Protein AF-A0A528APT2-F1 (afdb_monomer_lite)

Structure (mmCIF, N/CA/C/O backbone):
data_AF-A0A528APT2-F1
#
_entry.id   AF-A0A528APT2-F1
#
loop_
_atom_site.group_PDB
_atom_site.id
_atom_site.type_symbol
_atom_site.label_atom_id
_atom_site.label_alt_id
_atom_site.label_comp_id
_atom_site.label_asym_id
_atom_site.label_entity_id
_atom_site.label_seq_id
_atom_site.pdbx_PDB_ins_code
_atom_site.Cartn_x
_atom_site.Cartn_y
_atom_site.Cartn_z
_atom_site.occupancy
_atom_site.B_iso_or_equiv
_atom_site.auth_seq_id
_atom_site.auth_comp_id
_atom_site.auth_asym_id
_atom_site.auth_atom_id
_atom_site.pdbx_PDB_model_num
ATOM 1 N N . MET A 1 1 ? -20.173 -39.836 51.279 1.00 39.88 1 MET A N 1
ATOM 2 C CA . MET A 1 1 ? -18.825 -39.906 50.685 1.00 39.88 1 MET A CA 1
ATOM 3 C C . MET A 1 1 ? -19.028 -39.819 49.183 1.00 39.88 1 MET A C 1
ATOM 5 O O . MET A 1 1 ? -19.235 -40.835 48.541 1.00 39.88 1 MET A O 1
ATOM 9 N N . SER A 1 2 ? -19.150 -38.593 48.673 1.00 41.12 2 SER A N 1
ATOM 10 C CA . SER A 1 2 ? -19.380 -38.328 47.252 1.00 41.12 2 SER A CA 1
ATOM 11 C C . SER A 1 2 ? -18.082 -37.753 46.715 1.00 41.12 2 SER A C 1
ATOM 13 O O . SER A 1 2 ? -17.701 -36.649 47.099 1.00 41.12 2 SER A O 1
ATOM 15 N N . GLU A 1 3 ? -17.361 -38.539 45.922 1.00 47.22 3 GLU A N 1
ATOM 16 C CA . GLU A 1 3 ? -16.157 -38.075 45.243 1.00 47.22 3 GLU A CA 1
ATOM 17 C C . GLU A 1 3 ? -16.539 -36.971 44.252 1.00 47.22 3 GLU A C 1
ATOM 19 O O . GLU A 1 3 ? -17.197 -37.211 43.239 1.00 47.22 3 GLU A O 1
ATOM 24 N N . VAL A 1 4 ? -16.132 -35.741 44.563 1.00 53.97 4 VAL A N 1
ATOM 25 C CA . VAL A 1 4 ? -16.100 -34.642 43.601 1.00 53.97 4 VAL A CA 1
ATOM 26 C C . VAL A 1 4 ? -14.950 -34.946 42.650 1.00 53.97 4 VAL A C 1
ATOM 28 O O . VAL A 1 4 ? -13.781 -34.718 42.957 1.00 53.97 4 VAL A O 1
ATOM 31 N N . LYS A 1 5 ? -15.293 -35.530 41.504 1.00 47.50 5 LYS A N 1
ATOM 32 C CA . LYS A 1 5 ? -14.378 -35.768 40.392 1.00 47.50 5 LYS A CA 1
ATOM 33 C C . LYS A 1 5 ? -13.896 -34.411 39.873 1.00 47.50 5 LYS A C 1
ATOM 35 O O . LYS A 1 5 ? -14.634 -33.720 39.176 1.00 47.50 5 LYS A O 1
ATOM 40 N N . ALA A 1 6 ? -12.675 -34.030 40.242 1.00 52.72 6 ALA A N 1
ATOM 41 C CA . ALA A 1 6 ? -11.985 -32.880 39.676 1.00 52.72 6 ALA A CA 1
ATOM 42 C C . ALA A 1 6 ? -11.876 -33.072 38.157 1.00 52.72 6 ALA A C 1
ATOM 44 O O . ALA A 1 6 ? -11.230 -34.005 37.675 1.00 52.72 6 ALA A O 1
ATOM 45 N N . GLN A 1 7 ? -12.577 -32.226 37.412 1.00 49.78 7 GLN A N 1
ATOM 46 C CA . GLN A 1 7 ? -12.506 -32.170 35.962 1.00 49.78 7 GLN A CA 1
ATOM 47 C C . GLN A 1 7 ? -11.197 -31.452 35.598 1.00 49.78 7 GLN A C 1
ATOM 49 O O . GLN A 1 7 ? -11.007 -30.318 36.039 1.00 49.78 7 GLN A O 1
ATOM 54 N N . PRO A 1 8 ? -10.253 -32.089 34.879 1.00 47.00 8 PRO A N 1
ATOM 55 C CA . PRO A 1 8 ? -9.068 -31.387 34.411 1.00 47.00 8 PRO A CA 1
ATOM 56 C C . PRO A 1 8 ? -9.517 -30.366 33.364 1.00 47.00 8 PRO A C 1
ATOM 58 O O . PRO A 1 8 ? -10.286 -30.715 32.470 1.00 47.00 8 PRO A O 1
ATOM 61 N N . ALA A 1 9 ? -9.071 -29.120 33.531 1.00 56.66 9 ALA A N 1
ATOM 62 C CA . ALA A 1 9 ? -9.330 -27.993 32.645 1.00 56.66 9 ALA A CA 1
ATOM 63 C C . ALA A 1 9 ? -9.130 -28.408 31.179 1.00 56.66 9 ALA A C 1
ATOM 65 O O . ALA A 1 9 ? -8.003 -28.606 30.721 1.00 56.66 9 ALA A O 1
ATOM 66 N N . GLY A 1 10 ? -10.245 -28.617 30.480 1.00 51.44 10 GLY A N 1
ATOM 67 C CA . GLY A 1 10 ? -10.258 -28.728 29.035 1.00 51.44 10 GLY A CA 1
ATOM 68 C C . GLY A 1 10 ? -9.938 -27.349 28.498 1.00 51.44 10 GLY A C 1
ATOM 69 O O . GLY A 1 10 ? -10.505 -26.368 28.964 1.00 51.44 10 GLY A O 1
ATOM 70 N N . VAL A 1 11 ? -8.992 -27.264 27.575 1.00 61.47 11 VAL A N 1
ATOM 71 C CA . VAL A 1 11 ? -8.818 -26.035 26.811 1.00 61.47 11 VAL A CA 1
ATOM 72 C C . VAL A 1 11 ? -10.111 -25.855 26.020 1.00 61.47 11 VAL A C 1
ATOM 74 O O . VAL A 1 11 ? -10.407 -26.679 25.150 1.00 61.47 11 VAL A O 1
ATOM 77 N N . ASP A 1 12 ? -10.915 -24.861 26.391 1.00 76.00 12 ASP A N 1
ATOM 78 C CA . ASP A 1 12 ? -12.177 -24.570 25.726 1.00 76.00 12 ASP A CA 1
ATOM 79 C C . ASP A 1 12 ? -11.867 -24.204 24.272 1.00 76.00 12 ASP A C 1
ATOM 81 O O . ASP A 1 12 ? -11.091 -23.290 23.988 1.00 76.00 12 ASP A O 1
ATOM 85 N N . LEU A 1 13 ? -12.415 -24.977 23.332 1.00 76.06 13 LEU A N 1
ATOM 86 C CA . LEU A 1 13 ? -12.107 -24.848 21.904 1.00 76.06 13 LEU A CA 1
ATOM 87 C C . LEU A 1 13 ? -12.403 -23.425 21.399 1.00 76.06 13 LEU A C 1
ATOM 89 O O . LEU A 1 13 ? -11.671 -22.896 20.572 1.00 76.06 13 LEU A O 1
ATOM 93 N N . GLU A 1 14 ? -13.425 -22.793 21.972 1.00 73.19 14 GLU A N 1
ATOM 94 C CA . GLU A 1 14 ? -13.820 -21.406 21.723 1.00 73.19 14 GLU A CA 1
ATOM 95 C C . GLU A 1 14 ? -12.798 -20.390 22.256 1.00 73.19 14 GLU A C 1
ATOM 97 O O . GLU A 1 14 ? -12.571 -19.366 21.618 1.00 73.19 14 GLU A O 1
ATOM 102 N N . GLU A 1 15 ? -12.138 -20.664 23.384 1.00 73.19 15 GLU A N 1
ATOM 103 C CA . GLU A 1 15 ? -11.055 -19.824 23.914 1.00 73.19 15 GLU A CA 1
ATOM 104 C C . GLU A 1 15 ? -9.789 -19.971 23.056 1.00 73.19 15 GLU A C 1
ATOM 106 O O . GLU A 1 15 ? -9.120 -18.987 22.753 1.00 73.19 15 GLU A O 1
ATOM 111 N N . LEU A 1 16 ? -9.507 -21.182 22.568 1.00 79.12 16 LEU A N 1
ATOM 112 C CA . LEU A 1 16 ? -8.464 -21.442 21.571 1.00 79.12 16 LEU A CA 1
ATOM 113 C C . LEU A 1 16 ? -8.732 -20.698 20.257 1.00 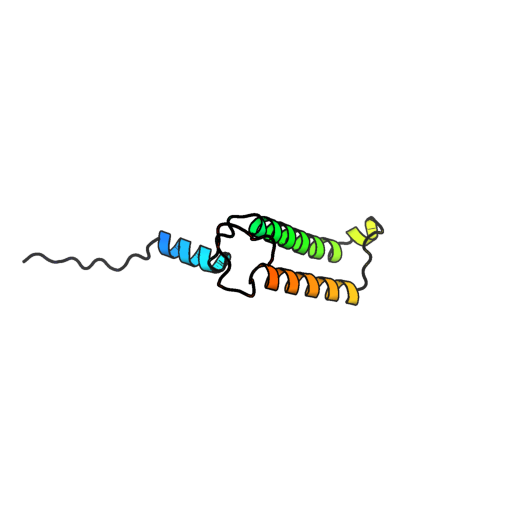79.12 16 LEU A C 1
ATOM 115 O O . LEU A 1 16 ? -7.833 -20.045 19.735 1.00 79.12 16 LEU A O 1
ATOM 119 N N . GLU A 1 17 ? -9.956 -20.763 19.732 1.00 75.06 17 GLU A N 1
ATOM 120 C CA . GLU A 1 17 ? -10.361 -20.028 18.531 1.00 75.06 17 GLU A CA 1
ATOM 121 C C . GLU A 1 17 ? -10.310 -18.513 18.744 1.00 75.06 17 GLU A C 1
ATOM 123 O O . GLU A 1 17 ? -9.878 -17.793 17.847 1.00 75.06 17 GLU A O 1
ATOM 128 N N . GLN A 1 18 ? -10.679 -18.018 19.929 1.00 66.44 18 GLN A N 1
ATOM 129 C CA . GLN A 1 18 ? -10.533 -16.605 20.280 1.00 66.44 18 GLN A CA 1
ATOM 130 C C . GLN A 1 18 ? -9.072 -16.178 20.374 1.00 66.44 18 GLN A C 1
ATOM 132 O O . GLN A 1 18 ? -8.745 -15.114 19.863 1.00 66.44 18 GLN A O 1
ATOM 137 N N . LEU A 1 19 ? -8.190 -16.993 20.957 1.00 68.50 19 LEU A N 1
ATOM 138 C CA . LEU A 1 19 ? -6.752 -16.720 21.018 1.00 68.50 19 LEU A CA 1
ATOM 139 C C . LEU A 1 19 ? -6.109 -16.752 19.629 1.00 68.50 19 LEU A C 1
ATOM 141 O O . LEU A 1 19 ? -5.266 -15.912 19.324 1.00 68.50 19 LEU A O 1
ATOM 145 N N . VAL A 1 20 ? -6.521 -17.688 18.771 1.00 70.69 20 VAL A N 1
ATOM 146 C CA . VAL A 1 20 ? -6.084 -17.757 17.369 1.00 70.69 20 VAL A CA 1
ATOM 147 C C . VAL A 1 20 ? -6.598 -16.544 16.598 1.00 70.69 20 VAL A C 1
ATOM 149 O O . VAL A 1 20 ? -5.824 -15.881 15.918 1.00 70.69 20 VAL A O 1
ATOM 152 N N . ALA A 1 21 ? -7.869 -16.180 16.761 1.00 63.88 21 ALA A N 1
ATOM 153 C CA . ALA A 1 21 ? -8.431 -14.987 16.144 1.00 63.88 21 ALA A CA 1
ATOM 154 C C . ALA A 1 21 ? -7.761 -13.707 16.666 1.00 63.88 21 ALA A C 1
ATOM 156 O O . ALA A 1 21 ? -7.476 -12.808 15.879 1.00 63.88 21 ALA A O 1
ATOM 157 N N . GLU A 1 22 ? -7.470 -13.605 17.964 1.00 61.22 22 GLU A N 1
ATOM 158 C CA . GLU A 1 22 ? -6.723 -12.492 18.557 1.00 61.22 22 GLU A CA 1
ATOM 159 C C . GLU A 1 22 ? -5.296 -12.416 18.023 1.00 61.22 22 GLU A C 1
ATOM 161 O O . GLU A 1 22 ? -4.825 -11.316 17.738 1.00 61.22 22 GLU A O 1
ATOM 166 N N . ALA A 1 23 ? -4.631 -13.556 17.840 1.00 59.41 23 ALA A N 1
ATOM 167 C CA . ALA A 1 23 ? -3.290 -13.623 17.276 1.00 59.41 23 ALA A CA 1
ATOM 168 C C . ALA A 1 23 ? -3.268 -13.248 15.783 1.00 59.41 23 ALA A C 1
ATOM 170 O O . ALA A 1 23 ? -2.420 -12.457 15.372 1.00 59.41 23 ALA A O 1
ATOM 171 N N . ASP A 1 24 ? -4.223 -13.746 14.992 1.00 61.00 24 ASP A N 1
ATOM 172 C CA . ASP A 1 24 ? -4.280 -13.543 13.538 1.00 61.00 24 ASP A CA 1
ATOM 173 C C . ASP A 1 24 ? -4.849 -12.169 13.145 1.00 61.00 24 ASP A C 1
ATOM 175 O O . ASP A 1 24 ? -4.451 -11.585 12.137 1.00 61.00 24 ASP A O 1
ATOM 179 N N . THR A 1 25 ? -5.780 -11.623 13.934 1.00 58.50 25 THR A N 1
ATOM 180 C CA . THR A 1 25 ? -6.448 -10.334 13.651 1.00 58.50 25 THR A CA 1
ATOM 181 C C . THR A 1 25 ? -6.022 -9.204 14.590 1.00 58.50 25 THR A C 1
ATOM 183 O O . THR A 1 25 ? -6.477 -8.066 14.438 1.00 58.50 25 THR A O 1
ATOM 186 N N . GLY A 1 26 ? -5.164 -9.487 15.577 1.00 54.81 26 GLY A N 1
ATOM 187 C CA . GLY A 1 26 ? -4.759 -8.518 16.598 1.00 54.81 26 GLY A CA 1
ATOM 188 C C . GLY A 1 26 ? -5.900 -8.098 17.538 1.00 54.81 26 GLY A C 1
ATOM 189 O O . GLY A 1 26 ? -5.911 -6.960 18.013 1.00 54.81 26 GLY A O 1
ATOM 190 N N . GLY A 1 27 ? -6.895 -8.966 17.761 1.00 47.56 27 GLY A N 1
ATOM 191 C CA . GLY A 1 27 ? -8.032 -8.731 18.670 1.00 47.56 27 GLY A CA 1
ATOM 192 C C . GLY A 1 27 ? -9.072 -7.725 18.177 1.00 47.56 27 GLY A C 1
ATOM 193 O O . GLY A 1 27 ? -9.798 -7.096 18.960 1.00 47.56 27 GLY A O 1
ATOM 194 N N . ARG A 1 28 ? -9.169 -7.539 16.860 1.00 51.91 28 ARG A N 1
ATOM 195 C CA . ARG A 1 28 ? -10.139 -6.631 16.248 1.00 51.91 28 ARG A CA 1
ATOM 196 C C . ARG A 1 28 ? -11.012 -7.377 15.248 1.00 51.91 28 ARG A C 1
ATOM 198 O O . ARG A 1 28 ? -10.531 -7.893 14.254 1.00 51.91 28 ARG A O 1
ATOM 205 N N . HIS A 1 29 ? -12.325 -7.286 15.454 1.00 45.75 29 HIS A N 1
ATOM 206 C CA . HIS A 1 29 ? -13.299 -7.289 14.367 1.00 45.75 29 HIS A CA 1
ATOM 207 C C . HIS A 1 29 ? -13.386 -5.854 13.825 1.00 45.75 29 HIS A C 1
ATOM 209 O O . HIS A 1 29 ? -14.105 -5.041 14.414 1.00 45.75 29 HIS A O 1
ATOM 215 N N . PRO A 1 30 ? -12.674 -5.469 12.748 1.00 53.03 30 PRO A N 1
ATOM 216 C CA . PRO A 1 30 ? -12.936 -4.211 12.063 1.00 53.03 30 PRO A CA 1
ATOM 217 C C . PRO A 1 30 ? -14.244 -4.354 11.271 1.00 53.03 30 PRO A C 1
ATOM 219 O O . PRO A 1 30 ? -14.249 -4.422 10.044 1.00 53.03 30 PRO A O 1
ATOM 222 N N . ALA A 1 31 ? -15.373 -4.460 11.971 1.00 48.72 31 ALA A N 1
ATOM 223 C CA . ALA A 1 31 ? -16.689 -4.451 11.356 1.00 48.72 31 ALA A CA 1
ATOM 224 C C . ALA A 1 31 ? -16.949 -3.034 10.817 1.00 48.72 31 ALA A C 1
ATOM 226 O O . ALA A 1 31 ? -17.351 -2.142 11.553 1.00 48.72 31 ALA A O 1
ATOM 227 N N . GLY A 1 32 ? -16.633 -2.794 9.539 1.00 65.31 32 GLY A N 1
ATOM 228 C CA . GLY A 1 32 ? -16.862 -1.501 8.893 1.00 65.31 32 GLY A CA 1
ATOM 229 C C . GLY A 1 32 ? -16.009 -1.238 7.649 1.00 65.31 32 GLY A C 1
ATOM 230 O O . GLY A 1 32 ? -15.254 -2.089 7.175 1.00 65.31 32 GLY A O 1
ATOM 231 N N . THR A 1 33 ? -16.124 -0.022 7.112 1.00 64.56 33 THR A N 1
ATOM 232 C CA . THR A 1 33 ? -15.404 0.450 5.913 1.00 64.56 33 THR A CA 1
ATOM 233 C C . THR A 1 33 ? -13.882 0.346 6.061 1.00 64.56 33 THR A C 1
ATOM 235 O O . THR A 1 33 ? -13.198 0.001 5.102 1.00 64.56 33 THR A O 1
ATOM 238 N N . VAL A 1 34 ? -13.352 0.551 7.270 1.00 70.50 34 VAL A N 1
ATOM 239 C CA . VAL A 1 34 ? -11.909 0.489 7.564 1.00 70.50 34 VAL A CA 1
ATOM 240 C C . VAL A 1 34 ? -11.339 -0.919 7.363 1.00 70.50 34 VAL A C 1
ATOM 242 O O . VAL A 1 34 ? -10.287 -1.061 6.746 1.00 70.50 34 VAL A O 1
ATOM 245 N N . GLY A 1 35 ? -12.051 -1.969 7.791 1.00 72.44 35 GLY A N 1
ATOM 246 C CA . GLY A 1 35 ? -11.621 -3.356 7.574 1.00 72.44 35 GLY A CA 1
ATOM 247 C C . GLY A 1 35 ? -11.551 -3.725 6.090 1.00 72.44 35 GLY A C 1
ATOM 248 O O . GLY A 1 35 ? -10.615 -4.393 5.657 1.00 72.44 35 GLY A O 1
ATOM 249 N N . ARG A 1 36 ? -12.490 -3.214 5.280 1.00 74.25 36 ARG A N 1
ATOM 250 C CA . ARG A 1 36 ? -12.453 -3.372 3.816 1.00 74.25 36 ARG A CA 1
ATOM 251 C C . ARG A 1 36 ? -11.271 -2.642 3.188 1.00 74.25 36 ARG A C 1
ATOM 253 O O . ARG A 1 36 ? -10.626 -3.217 2.320 1.00 74.25 36 ARG A O 1
ATOM 260 N N . ILE A 1 37 ? -10.979 -1.411 3.612 1.00 79.75 37 ILE A N 1
ATOM 261 C CA . ILE A 1 37 ? -9.814 -0.667 3.109 1.00 79.75 37 ILE A CA 1
ATOM 262 C C . ILE A 1 37 ? -8.532 -1.432 3.447 1.00 79.75 37 ILE A C 1
ATOM 264 O O . ILE A 1 37 ? -7.713 -1.650 2.562 1.00 79.75 37 ILE A O 1
ATOM 268 N N . LEU A 1 38 ? -8.388 -1.911 4.684 1.00 79.19 38 LEU A N 1
ATOM 269 C CA 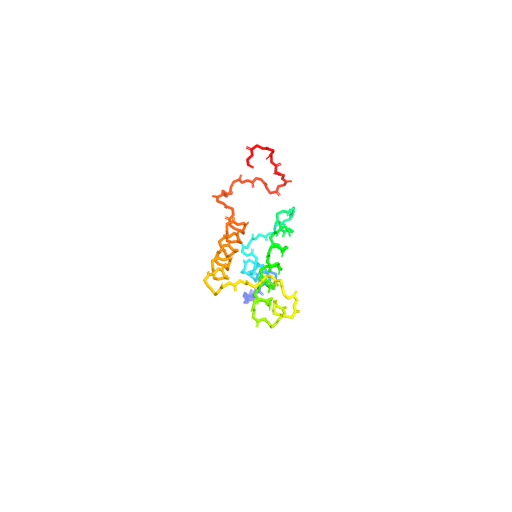. LEU A 1 38 ? -7.219 -2.678 5.113 1.00 79.19 38 LEU A CA 1
ATOM 270 C C . LEU A 1 38 ? -7.035 -3.958 4.285 1.00 79.19 38 LEU A C 1
ATOM 272 O O . LEU A 1 38 ? -5.931 -4.216 3.807 1.00 79.19 38 LEU A O 1
ATOM 276 N N . LEU A 1 39 ? -8.115 -4.708 4.038 1.00 82.69 39 LEU A N 1
ATOM 277 C CA . LEU A 1 39 ? -8.090 -5.884 3.166 1.00 82.69 39 LEU A CA 1
ATOM 278 C C . LEU A 1 39 ? -7.628 -5.527 1.745 1.00 82.69 39 LEU A C 1
ATOM 280 O O . LEU A 1 39 ? -6.718 -6.162 1.218 1.00 82.69 39 LEU A O 1
ATOM 284 N N . TRP A 1 40 ? -8.222 -4.501 1.128 1.00 85.94 40 TRP A N 1
ATOM 285 C CA . TRP A 1 40 ? -7.857 -4.078 -0.228 1.00 85.94 40 TRP A CA 1
ATOM 286 C C . TRP A 1 40 ? -6.405 -3.621 -0.327 1.00 85.94 40 TRP A C 1
ATOM 288 O O . TRP A 1 40 ? -5.729 -3.934 -1.303 1.00 85.94 40 TRP A O 1
ATOM 298 N N . VAL A 1 41 ? -5.908 -2.923 0.690 1.00 86.69 41 VAL A N 1
ATOM 299 C CA . VAL A 1 41 ? -4.519 -2.465 0.749 1.00 86.69 41 VAL A CA 1
ATOM 300 C C . VAL A 1 41 ? -3.568 -3.650 0.917 1.00 86.69 41 VAL A C 1
ATOM 302 O O . VAL A 1 41 ? -2.551 -3.700 0.233 1.00 86.69 41 VAL A O 1
ATOM 30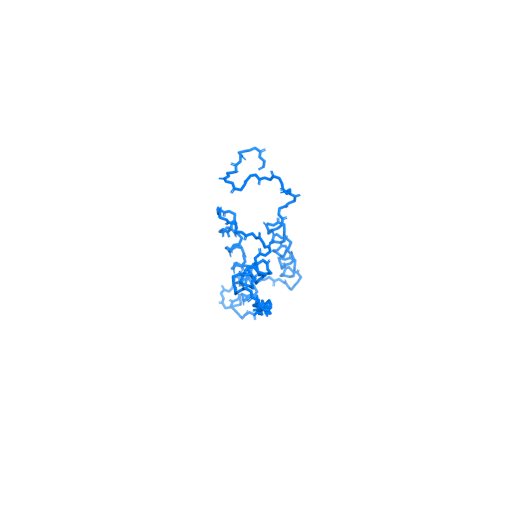5 N N . ALA A 1 42 ? -3.900 -4.634 1.756 1.00 86.31 42 ALA A N 1
ATOM 306 C CA . ALA A 1 42 ? -3.102 -5.852 1.919 1.00 86.31 42 ALA A CA 1
ATOM 307 C C . ALA A 1 42 ? -3.060 -6.699 0.630 1.00 86.31 42 ALA A C 1
ATOM 309 O O . ALA A 1 42 ? -2.024 -7.265 0.265 1.00 86.31 42 ALA A O 1
ATOM 310 N N . VAL A 1 43 ? -4.172 -6.742 -0.107 1.00 90.19 43 VAL A N 1
ATOM 311 C CA . VAL A 1 43 ? -4.236 -7.364 -1.435 1.00 90.19 43 VAL A CA 1
ATOM 312 C C . VAL A 1 43 ? -3.375 -6.590 -2.437 1.00 90.19 43 VAL A C 1
ATOM 314 O O . VAL A 1 43 ? -2.543 -7.195 -3.112 1.00 90.19 43 VAL A O 1
ATOM 317 N N . ALA A 1 44 ? -3.507 -5.261 -2.499 1.00 90.25 44 ALA A N 1
ATOM 318 C CA . ALA A 1 44 ? -2.703 -4.407 -3.375 1.00 90.25 44 ALA A CA 1
ATOM 319 C C . ALA A 1 44 ? -1.198 -4.531 -3.082 1.00 90.25 44 ALA A C 1
ATOM 321 O O . ALA A 1 44 ? -0.393 -4.616 -4.006 1.00 90.25 44 ALA A O 1
ATOM 322 N N . TRP A 1 45 ? -0.826 -4.622 -1.805 1.00 90.12 45 TRP A N 1
ATOM 323 C CA . TRP A 1 45 ? 0.535 -4.895 -1.353 1.00 90.12 45 TRP A CA 1
ATOM 324 C C . TRP A 1 45 ? 1.080 -6.210 -1.913 1.00 90.12 45 TRP A C 1
ATOM 326 O O . TRP A 1 45 ? 2.172 -6.237 -2.479 1.00 90.12 45 TRP A O 1
ATOM 336 N N . SER A 1 46 ? 0.307 -7.290 -1.803 1.00 90.44 46 SER A N 1
ATOM 337 C CA . SER A 1 46 ? 0.700 -8.612 -2.306 1.00 90.44 46 SER A CA 1
ATOM 338 C C . SER A 1 46 ? 0.848 -8.615 -3.832 1.00 90.44 46 SER A C 1
ATOM 340 O O . SER A 1 46 ? 1.818 -9.153 -4.367 1.00 90.44 46 SER A O 1
ATOM 342 N N . LEU A 1 47 ? -0.075 -7.949 -4.535 1.00 90.81 47 LEU A N 1
ATOM 343 C CA . LEU A 1 47 ? -0.007 -7.732 -5.982 1.00 90.81 47 LEU A CA 1
ATOM 344 C C . LEU A 1 47 ? 1.228 -6.930 -6.392 1.00 90.81 47 LEU A C 1
ATOM 346 O O . LEU A 1 47 ? 1.855 -7.274 -7.387 1.00 90.81 47 LEU A O 1
ATOM 350 N N . PHE A 1 48 ? 1.606 -5.902 -5.630 1.00 88.56 48 PHE A N 1
ATOM 351 C CA . PHE A 1 48 ? 2.810 -5.119 -5.897 1.00 88.56 48 PHE A CA 1
ATOM 352 C C . PHE A 1 48 ? 4.082 -5.972 -5.790 1.00 88.56 48 PHE A C 1
ATOM 354 O O . PHE A 1 48 ? 4.922 -5.915 -6.690 1.00 88.56 48 PHE A O 1
ATOM 361 N N . GLN A 1 49 ? 4.197 -6.815 -4.753 1.00 87.25 49 GLN A N 1
ATOM 362 C CA . GLN A 1 49 ? 5.330 -7.745 -4.641 1.00 87.25 49 GLN A CA 1
ATOM 363 C C . GLN A 1 49 ? 5.387 -8.698 -5.841 1.00 87.25 49 GLN A C 1
ATOM 365 O O . GLN A 1 49 ? 6.454 -8.891 -6.420 1.00 87.25 49 GLN A O 1
ATOM 370 N N . LEU A 1 50 ? 4.240 -9.265 -6.242 1.00 88.94 50 LEU A N 1
ATOM 371 C CA . LEU A 1 50 ? 4.157 -10.177 -7.384 1.00 88.94 50 LEU A CA 1
ATOM 372 C C . LEU A 1 50 ? 4.501 -9.472 -8.702 1.00 88.94 50 LEU A C 1
ATOM 374 O O . LEU A 1 50 ? 5.246 -10.022 -9.506 1.00 88.94 50 LEU A O 1
ATOM 378 N N . TRP A 1 51 ? 3.993 -8.256 -8.912 1.00 85.94 51 TRP A N 1
ATOM 379 C CA . TRP A 1 51 ? 4.269 -7.452 -10.100 1.00 85.94 51 TRP A CA 1
ATOM 380 C C . TRP A 1 51 ? 5.768 -7.194 -10.244 1.00 85.94 51 TRP A C 1
ATOM 382 O O . TRP A 1 51 ? 6.335 -7.535 -11.278 1.00 85.94 51 TRP A O 1
ATOM 392 N N . TYR A 1 52 ? 6.419 -6.684 -9.196 1.00 84.00 52 TYR A N 1
ATOM 393 C CA . TYR A 1 52 ? 7.848 -6.364 -9.217 1.00 84.00 52 TYR A CA 1
ATOM 394 C C . TYR A 1 52 ? 8.753 -7.608 -9.289 1.00 84.00 52 TYR A C 1
ATOM 396 O O . TYR A 1 52 ? 9.760 -7.585 -9.989 1.00 84.00 52 TYR A O 1
ATOM 404 N N . ALA A 1 53 ? 8.395 -8.711 -8.620 1.00 85.56 53 ALA A N 1
ATOM 405 C CA . ALA A 1 53 ? 9.166 -9.958 -8.682 1.00 85.56 53 ALA A CA 1
ATOM 406 C C . ALA A 1 53 ? 9.005 -10.716 -10.015 1.00 85.56 53 ALA A C 1
ATOM 408 O O . ALA A 1 53 ? 9.785 -11.621 -10.316 1.00 85.56 53 ALA A O 1
ATOM 409 N N . SER A 1 54 ? 7.980 -10.384 -10.803 1.00 84.38 54 SER A N 1
ATOM 410 C CA . SER A 1 54 ? 7.680 -11.032 -12.081 1.00 84.38 54 SER A CA 1
ATOM 411 C C . SER A 1 54 ? 8.265 -10.266 -13.277 1.00 84.38 54 SER A C 1
ATOM 413 O O . SER A 1 54 ? 8.505 -9.065 -13.187 1.00 84.38 54 SER A O 1
ATOM 415 N N . PRO A 1 55 ? 8.419 -10.904 -14.453 1.00 78.12 55 PRO A N 1
ATOM 416 C CA . PRO A 1 55 ? 8.798 -10.211 -15.686 1.00 78.12 55 PRO A CA 1
ATOM 417 C C . PRO A 1 55 ? 7.653 -9.385 -16.313 1.00 78.12 55 PRO A C 1
ATOM 419 O O . PRO A 1 55 ? 7.852 -8.766 -17.358 1.00 78.12 55 PRO A O 1
ATOM 422 N N . LEU A 1 56 ? 6.461 -9.349 -15.700 1.00 79.38 56 LEU A N 1
ATOM 423 C CA . LEU A 1 56 ? 5.287 -8.622 -16.205 1.00 79.38 56 LEU A CA 1
ATOM 424 C C . LEU A 1 56 ? 5.525 -7.117 -16.464 1.00 79.38 56 LEU A C 1
ATOM 426 O O . LEU A 1 56 ? 5.065 -6.650 -17.506 1.00 79.38 56 LEU A O 1
ATOM 430 N N . PRO A 1 57 ? 6.269 -6.356 -15.632 1.00 77.62 57 PRO A N 1
ATOM 431 C CA . PRO A 1 57 ? 6.533 -4.938 -15.889 1.00 77.62 57 PRO A CA 1
ATOM 432 C C . PRO A 1 57 ? 7.246 -4.718 -17.229 1.00 77.62 57 PRO A C 1
ATOM 434 O O . PRO A 1 57 ? 6.956 -3.767 -17.954 1.00 77.62 57 PRO A O 1
ATOM 437 N N . PHE A 1 58 ? 8.143 -5.639 -17.591 1.00 77.31 58 PHE A N 1
ATOM 438 C CA . PHE A 1 58 ? 8.892 -5.597 -18.844 1.00 77.31 58 PHE A CA 1
ATOM 439 C C . PHE A 1 58 ? 8.049 -6.046 -20.043 1.00 77.31 58 PHE A C 1
ATOM 441 O O . PHE A 1 58 ? 8.219 -5.512 -21.134 1.00 77.31 58 PHE A O 1
ATOM 448 N N . VAL A 1 59 ? 7.115 -6.985 -19.845 1.00 77.81 59 VAL A N 1
ATOM 449 C CA . VAL A 1 59 ? 6.191 -7.457 -20.894 1.00 77.81 59 VAL A CA 1
ATOM 450 C C . VAL A 1 59 ? 5.135 -6.401 -21.233 1.00 77.81 59 VAL A C 1
ATOM 452 O O . VAL A 1 59 ? 4.823 -6.202 -22.404 1.00 77.81 59 VAL A O 1
ATOM 455 N N . PHE A 1 60 ? 4.599 -5.706 -20.227 1.00 79.81 60 PHE A N 1
ATOM 456 C CA . PHE A 1 60 ? 3.595 -4.656 -20.423 1.00 79.81 60 PHE A CA 1
ATOM 457 C C . PHE A 1 60 ? 4.199 -3.270 -20.691 1.00 79.81 60 PHE A C 1
ATOM 459 O O . PHE A 1 60 ? 3.462 -2.350 -21.042 1.00 79.81 60 PHE A O 1
ATOM 466 N N . GLY A 1 61 ? 5.516 -3.099 -20.524 1.00 78.88 61 GLY A N 1
ATOM 467 C CA . GLY A 1 61 ? 6.198 -1.813 -20.703 1.00 78.88 61 GLY A CA 1
ATOM 468 C C . GLY A 1 61 ? 5.723 -0.725 -19.732 1.00 78.88 61 GLY A C 1
ATOM 469 O O . GLY A 1 61 ? 5.862 0.463 -20.017 1.00 78.88 61 GLY A O 1
ATOM 470 N N . PHE A 1 62 ? 5.130 -1.117 -18.603 1.00 79.00 62 PHE A N 1
ATOM 471 C CA . PHE A 1 62 ? 4.490 -0.226 -17.640 1.00 79.00 62 PHE A CA 1
ATOM 472 C C . PHE A 1 62 ? 4.962 -0.551 -16.223 1.00 79.00 62 PHE A C 1
ATOM 474 O O . PHE A 1 62 ? 5.143 -1.715 -15.872 1.00 79.00 62 PHE A O 1
ATOM 481 N N . GLY A 1 63 ? 5.151 0.480 -15.395 1.00 74.56 63 GLY A N 1
ATOM 482 C CA . GLY A 1 63 ? 5.589 0.300 -14.008 1.00 74.56 63 GLY A CA 1
ATOM 483 C C . GLY A 1 63 ? 7.013 -0.253 -13.883 1.00 74.56 63 GLY A C 1
ATOM 484 O O . GLY A 1 63 ? 7.277 -1.055 -12.990 1.00 74.56 63 GLY A O 1
ATOM 485 N N . ILE A 1 64 ? 7.916 0.149 -14.785 1.00 80.00 64 ILE A N 1
ATOM 486 C CA . ILE A 1 64 ? 9.349 -0.166 -14.712 1.00 80.00 64 ILE A CA 1
ATOM 487 C C . ILE A 1 64 ? 9.967 0.750 -13.652 1.00 80.00 64 ILE A C 1
ATOM 489 O O . ILE A 1 64 ? 10.380 1.871 -13.942 1.00 80.00 64 ILE A O 1
ATOM 493 N N . LEU A 1 65 ? 9.958 0.279 -12.410 1.00 81.25 65 LEU A N 1
ATOM 494 C CA . LEU A 1 65 ? 10.500 0.989 -11.254 1.00 81.25 65 LEU A CA 1
ATOM 495 C C . LEU A 1 65 ? 11.944 0.544 -11.014 1.00 81.25 65 LEU A C 1
ATOM 497 O O . LEU A 1 65 ? 12.270 -0.633 -11.168 1.00 81.25 65 LEU A O 1
ATOM 501 N N . ASN A 1 66 ? 12.809 1.475 -10.616 1.00 84.81 66 ASN A N 1
ATOM 502 C CA . ASN A 1 66 ? 14.182 1.140 -10.230 1.00 84.81 66 ASN A CA 1
ATOM 503 C C . ASN A 1 66 ? 14.192 0.435 -8.858 1.00 84.81 66 ASN A C 1
ATOM 505 O O . ASN A 1 66 ? 13.315 0.676 -8.030 1.00 84.81 66 ASN A O 1
ATOM 509 N N . ASP A 1 67 ? 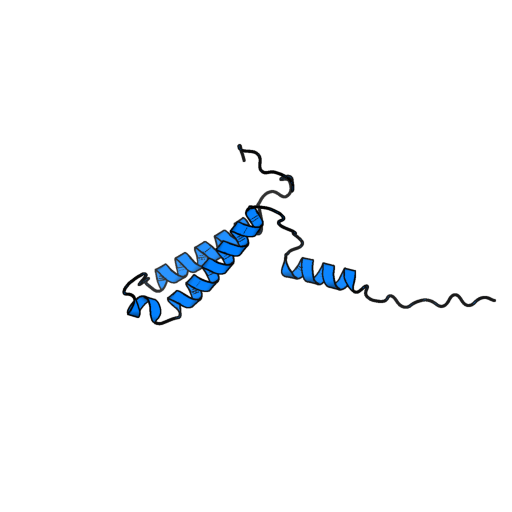15.204 -0.380 -8.563 1.00 84.62 67 ASP A N 1
ATOM 510 C CA . ASP A 1 67 ? 15.281 -1.174 -7.326 1.00 84.62 67 ASP A CA 1
ATOM 511 C C . ASP A 1 67 ? 15.200 -0.323 -6.049 1.00 84.62 67 ASP A C 1
ATOM 513 O O . ASP A 1 67 ? 14.659 -0.747 -5.025 1.00 84.62 67 ASP A O 1
ATOM 517 N N . THR A 1 68 ? 15.725 0.902 -6.098 1.00 88.81 68 THR A N 1
ATOM 518 C CA . THR A 1 68 ? 15.616 1.873 -4.999 1.00 88.81 68 THR A CA 1
ATOM 519 C C . THR A 1 68 ? 14.187 2.385 -4.826 1.00 88.81 68 THR A C 1
ATOM 521 O O . THR A 1 68 ? 13.706 2.504 -3.701 1.00 88.81 68 THR A O 1
ATOM 524 N N . GLU A 1 69 ? 13.496 2.661 -5.930 1.00 87.19 69 GLU A N 1
ATOM 525 C CA . GLU A 1 69 ? 12.121 3.160 -5.931 1.00 87.19 69 GLU A CA 1
ATOM 526 C C . GLU A 1 69 ? 11.141 2.075 -5.471 1.00 87.19 69 GLU A C 1
ATOM 528 O O . GLU A 1 69 ? 10.310 2.321 -4.597 1.00 87.19 69 GLU A O 1
ATOM 533 N N . ALA A 1 70 ? 11.303 0.844 -5.964 1.00 88.50 70 ALA A N 1
ATOM 534 C CA . ALA A 1 70 ? 10.503 -0.301 -5.545 1.00 88.50 70 ALA A CA 1
ATOM 535 C C . ALA A 1 70 ? 10.628 -0.568 -4.037 1.00 88.50 70 ALA A C 1
ATOM 537 O O . ALA A 1 70 ? 9.623 -0.796 -3.364 1.00 88.50 70 ALA A O 1
ATOM 538 N N . ARG A 1 71 ? 11.841 -0.460 -3.474 1.00 87.75 71 ARG A N 1
ATOM 539 C CA . ARG A 1 71 ? 12.059 -0.551 -2.020 1.00 87.75 71 ARG A CA 1
ATOM 540 C C . ARG A 1 71 ? 11.411 0.594 -1.242 1.00 87.75 71 ARG A C 1
ATOM 542 O O . ARG A 1 71 ? 10.868 0.351 -0.167 1.00 87.75 71 ARG A O 1
ATOM 549 N N . ALA A 1 72 ? 11.447 1.821 -1.758 1.00 91.25 72 ALA A N 1
ATOM 550 C CA . ALA A 1 72 ? 10.789 2.957 -1.112 1.00 91.25 72 ALA A CA 1
ATOM 551 C C . ALA A 1 72 ? 9.261 2.777 -1.078 1.00 91.25 72 ALA A C 1
ATOM 553 O O . ALA A 1 72 ? 8.643 2.964 -0.030 1.00 91.25 72 ALA A O 1
ATOM 554 N N . ILE A 1 73 ? 8.663 2.330 -2.188 1.00 89.12 73 ILE A N 1
ATOM 555 C CA . ILE A 1 73 ? 7.232 1.996 -2.262 1.00 89.12 73 ILE A CA 1
ATOM 556 C C . ILE A 1 73 ? 6.907 0.826 -1.329 1.00 89.12 73 ILE A C 1
ATOM 558 O O . ILE A 1 73 ? 5.903 0.874 -0.617 1.00 89.12 73 ILE A O 1
ATOM 562 N N . HIS A 1 74 ? 7.784 -0.185 -1.274 1.00 89.62 74 HIS A N 1
ATOM 563 C CA . HIS A 1 74 ? 7.653 -1.308 -0.353 1.00 89.62 74 HIS A CA 1
ATOM 564 C C . HIS A 1 74 ? 7.530 -0.800 1.101 1.00 89.62 74 HIS A C 1
ATOM 566 O O . HIS A 1 74 ? 6.552 -1.046 1.803 1.00 89.62 74 HIS A O 1
ATOM 572 N N . LEU A 1 75 ? 8.488 0.009 1.550 1.00 90.88 75 LEU A N 1
ATOM 573 C CA . LEU A 1 75 ? 8.455 0.592 2.893 1.00 90.88 75 LEU A CA 1
ATOM 574 C C . LEU A 1 75 ? 7.217 1.476 3.124 1.00 90.88 75 LEU A C 1
ATOM 576 O O . LEU A 1 75 ? 6.637 1.438 4.208 1.00 90.88 75 LEU A O 1
ATOM 580 N N . GLY A 1 76 ? 6.779 2.225 2.110 1.00 90.94 76 GLY A N 1
ATOM 581 C CA . GLY A 1 76 ? 5.589 3.074 2.180 1.00 90.94 76 GLY A CA 1
ATOM 582 C C . GLY A 1 76 ? 4.311 2.296 2.494 1.00 90.94 76 GLY A C 1
ATOM 583 O O . GLY A 1 76 ? 3.588 2.652 3.421 1.00 90.94 76 GLY A O 1
ATOM 584 N N . PHE A 1 77 ? 4.050 1.201 1.784 1.00 88.31 77 PHE A N 1
ATOM 585 C CA . PHE A 1 77 ? 2.901 0.334 2.071 1.00 88.31 77 PHE A CA 1
ATOM 586 C C . PHE A 1 77 ? 3.027 -0.378 3.423 1.00 88.31 77 PHE A C 1
ATOM 588 O O . PHE A 1 77 ? 2.021 -0.509 4.113 1.00 88.31 77 PHE A O 1
ATOM 595 N N . ALA A 1 78 ? 4.226 -0.824 3.819 1.00 86.25 78 ALA A N 1
ATOM 596 C CA . ALA A 1 78 ? 4.434 -1.457 5.124 1.00 86.25 78 ALA A CA 1
ATOM 597 C C . ALA A 1 78 ? 4.086 -0.493 6.270 1.00 86.25 78 ALA A C 1
ATOM 599 O O . ALA A 1 78 ? 3.354 -0.850 7.196 1.00 86.25 78 ALA A O 1
ATOM 600 N N . LEU A 1 79 ? 4.546 0.757 6.173 1.00 87.06 79 LEU A N 1
ATOM 601 C CA . LEU A 1 79 ? 4.194 1.814 7.118 1.00 87.06 79 LEU A CA 1
ATOM 602 C C . LEU A 1 79 ? 2.700 2.135 7.059 1.00 87.06 79 LEU A C 1
ATOM 604 O O . LEU A 1 79 ? 2.048 2.182 8.097 1.00 87.06 79 LEU A O 1
ATOM 608 N N . PHE A 1 80 ? 2.139 2.299 5.862 1.00 85.69 80 PHE A N 1
ATOM 609 C CA . PHE A 1 80 ? 0.722 2.604 5.680 1.00 85.69 80 PHE A CA 1
ATOM 610 C C . PHE A 1 80 ? -0.189 1.521 6.271 1.00 85.69 80 PHE A C 1
ATOM 612 O O . PHE A 1 80 ? -1.091 1.842 7.036 1.00 85.69 80 PHE A O 1
ATOM 619 N N . LEU A 1 81 ? 0.080 0.241 5.995 1.00 80.69 81 LEU A N 1
ATOM 620 C CA . LEU A 1 81 ? -0.632 -0.887 6.600 1.00 80.69 81 LEU A CA 1
ATOM 621 C C . LEU A 1 81 ? -0.476 -0.902 8.118 1.00 80.69 81 LEU A C 1
ATOM 623 O O . LEU A 1 81 ? -1.458 -1.131 8.813 1.00 80.69 81 LEU A O 1
ATOM 627 N N . THR A 1 82 ? 0.719 -0.615 8.637 1.00 81.75 82 THR A N 1
ATOM 628 C CA . THR A 1 82 ? 0.962 -0.558 10.085 1.00 81.75 82 THR A CA 1
ATOM 629 C C . THR A 1 82 ? 0.122 0.535 10.744 1.00 81.75 82 THR A C 1
ATOM 631 O O . THR A 1 82 ? -0.586 0.258 11.709 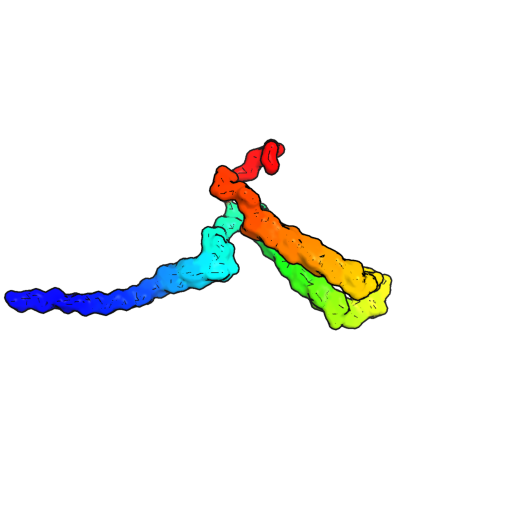1.00 81.75 82 THR A O 1
ATOM 634 N N . PHE A 1 83 ? 0.134 1.758 10.208 1.00 76.00 83 PHE A N 1
ATOM 635 C CA . PHE A 1 83 ? -0.658 2.872 10.740 1.00 76.00 83 PHE A CA 1
ATOM 636 C C . PHE A 1 83 ? -2.167 2.681 10.543 1.00 76.00 83 PHE A C 1
ATOM 638 O O . PHE A 1 83 ? -2.956 3.128 11.373 1.00 76.00 83 PHE A O 1
ATOM 645 N N . LEU A 1 84 ? -2.582 2.002 9.472 1.00 73.00 84 LEU A N 1
ATOM 646 C CA . LEU A 1 84 ? -3.990 1.714 9.210 1.00 73.00 84 LEU A CA 1
ATOM 647 C C . LEU A 1 84 ? -4.522 0.564 10.085 1.00 73.00 84 LEU A C 1
ATOM 649 O O . LEU A 1 84 ? -5.663 0.615 10.538 1.00 73.00 84 LEU A O 1
ATOM 653 N N . ALA A 1 85 ? -3.703 -0.459 10.346 1.00 68.25 85 ALA A N 1
ATOM 654 C CA . ALA A 1 85 ? -4.029 -1.585 11.225 1.00 68.25 85 ALA A CA 1
ATOM 655 C C . ALA A 1 85 ? -3.988 -1.201 12.712 1.00 68.25 85 ALA A C 1
ATOM 657 O O . ALA A 1 85 ? -4.803 -1.676 13.510 1.00 68.25 85 ALA A O 1
ATOM 658 N N . TYR A 1 86 ? -3.071 -0.304 13.082 1.00 60.53 86 TYR A N 1
ATOM 659 C CA . TYR A 1 86 ? -2.935 0.254 14.423 1.00 60.53 86 TYR A CA 1
ATOM 660 C C . TYR A 1 86 ? -3.275 1.751 14.423 1.00 60.53 86 TYR A C 1
ATOM 662 O O . TYR A 1 86 ? -2.371 2.586 14.379 1.00 60.53 86 TYR A O 1
ATOM 670 N N . PRO A 1 87 ? -4.567 2.123 14.529 1.00 54.41 87 PRO A N 1
ATOM 671 C CA . PRO A 1 87 ? -4.944 3.514 14.742 1.00 54.41 87 PRO A CA 1
ATOM 672 C C . PRO A 1 87 ? -4.298 4.045 16.028 1.00 54.41 87 PRO A C 1
ATOM 674 O O . PRO A 1 87 ? -4.352 3.397 17.078 1.00 54.41 87 PRO A O 1
ATOM 677 N N . ALA A 1 88 ? -3.715 5.243 15.943 1.00 50.78 88 ALA A N 1
ATOM 678 C CA . ALA A 1 88 ? -2.982 5.903 17.026 1.00 50.78 88 ALA A CA 1
ATOM 679 C C . ALA A 1 88 ? -3.838 6.230 18.268 1.00 50.78 88 ALA A C 1
ATOM 681 O O . ALA A 1 88 ? -3.292 6.516 19.331 1.00 50.78 88 ALA A O 1
ATOM 682 N N . LEU A 1 89 ? -5.170 6.157 18.177 1.00 48.44 89 LEU A N 1
ATOM 683 C CA . LEU A 1 89 ? -6.081 6.454 19.282 1.00 48.44 89 LEU A CA 1
ATOM 684 C C . LEU A 1 89 ? -6.948 5.240 19.631 1.00 48.44 89 LEU A C 1
ATOM 686 O O . LEU A 1 89 ? -7.791 4.784 18.860 1.00 48.44 89 LEU A O 1
ATOM 690 N N . ARG A 1 90 ? -6.753 4.742 20.860 1.00 44.53 90 ARG A N 1
ATOM 691 C CA . ARG A 1 90 ? -7.537 3.670 21.501 1.00 44.53 90 ARG A CA 1
ATOM 692 C C . ARG A 1 90 ? -8.998 4.058 21.811 1.00 44.53 90 ARG A C 1
ATOM 694 O O . ARG A 1 90 ? -9.711 3.220 22.352 1.00 44.53 90 ARG A O 1
ATOM 701 N N . SER A 1 91 ? -9.450 5.279 21.502 1.00 48.50 91 SER A N 1
ATOM 702 C CA . SER A 1 91 ? -10.729 5.830 21.987 1.00 48.50 91 SER A CA 1
ATOM 703 C C . SER A 1 91 ? -11.775 6.165 20.919 1.00 48.50 91 SER A C 1
ATOM 705 O O . SER A 1 91 ? -12.763 6.810 21.261 1.00 48.50 91 SER A O 1
ATOM 707 N N . SER A 1 92 ? -11.596 5.781 19.650 1.00 45.19 92 SER A N 1
ATOM 708 C CA . SER A 1 92 ? -12.617 6.087 18.637 1.00 45.19 92 SER A CA 1
ATOM 709 C C . SER A 1 92 ? -13.737 5.025 18.640 1.00 45.19 92 SER A C 1
ATOM 711 O O . SER A 1 92 ? -13.423 3.828 18.584 1.00 45.19 92 SER A O 1
ATOM 713 N N . PRO A 1 93 ? -15.022 5.419 18.769 1.00 50.81 93 PRO A N 1
ATOM 714 C CA . PRO A 1 93 ? -16.164 4.507 18.852 1.00 50.81 93 PRO A CA 1
ATOM 715 C C . PRO A 1 93 ? -16.231 3.522 17.680 1.00 50.81 93 PRO A C 1
ATOM 717 O O . PRO A 1 9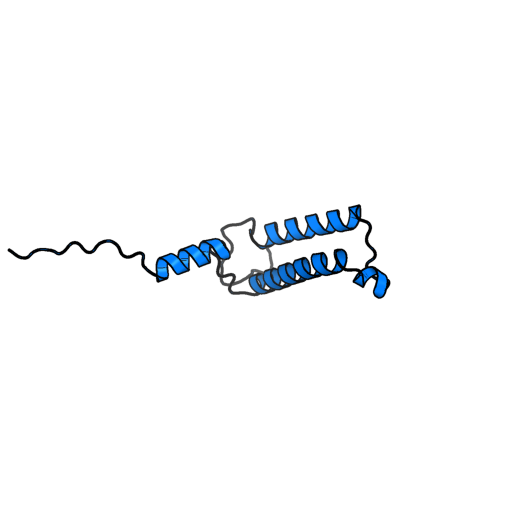3 ? -16.097 3.898 16.520 1.00 50.81 93 PRO A O 1
ATOM 720 N N . ARG A 1 94 ? -16.473 2.242 17.988 1.00 57.72 94 ARG A N 1
ATOM 721 C CA . ARG A 1 94 ? -16.490 1.142 17.006 1.00 57.72 94 ARG A CA 1
ATOM 722 C C . ARG A 1 94 ? -17.673 1.171 16.033 1.00 57.72 94 ARG A C 1
ATOM 724 O O . ARG A 1 94 ? -17.637 0.435 15.054 1.00 57.72 94 ARG A O 1
ATOM 731 N N . ASP A 1 95 ? -18.672 2.017 16.270 1.00 54.19 95 ASP A N 1
ATOM 732 C CA . ASP A 1 95 ? -19.922 1.976 15.512 1.00 54.19 95 ASP A CA 1
ATOM 733 C C . ASP A 1 95 ? -20.060 3.073 14.444 1.00 54.19 95 ASP A C 1
ATOM 735 O O . ASP A 1 95 ? -20.904 2.931 13.556 1.00 54.19 95 ASP A O 1
ATOM 739 N N . HIS A 1 96 ? -19.307 4.182 14.493 1.00 51.00 96 HIS A N 1
ATOM 740 C CA . HIS A 1 96 ? -19.437 5.265 13.501 1.00 51.00 96 HIS A CA 1
ATOM 741 C C . HIS A 1 96 ? -18.205 6.179 13.450 1.00 51.00 96 HIS A C 1
ATOM 743 O O . HIS A 1 96 ? -17.553 6.418 14.461 1.00 51.00 96 HIS A O 1
ATOM 749 N N . VAL A 1 97 ? -17.940 6.740 12.264 1.00 54.53 97 VAL A N 1
ATOM 750 C CA . VAL A 1 97 ? -16.873 7.725 12.024 1.00 54.53 97 VAL A CA 1
ATOM 751 C C . VAL A 1 97 ? -17.476 9.140 12.029 1.00 54.53 97 VAL A C 1
ATOM 753 O O . VAL A 1 97 ? -18.299 9.431 11.156 1.00 54.53 97 VAL A O 1
ATOM 756 N N . PRO A 1 98 ? -17.120 10.026 12.980 1.00 53.56 98 PRO A N 1
ATOM 757 C CA . PRO A 1 98 ? -17.517 11.429 12.935 1.00 53.56 98 PRO A CA 1
ATOM 758 C C . PRO A 1 98 ? -16.712 12.195 11.872 1.00 53.56 98 PRO A C 1
ATOM 760 O O . PRO A 1 98 ? -15.517 11.996 11.715 1.00 53.56 98 PRO A O 1
ATOM 763 N N . LEU A 1 99 ? -17.383 13.100 11.154 1.00 51.31 99 LEU A N 1
ATOM 764 C CA . LEU A 1 99 ? -16.871 13.848 9.989 1.00 51.31 99 LEU A CA 1
ATOM 765 C C . LEU A 1 99 ? -15.715 14.832 10.271 1.00 51.31 99 LEU A C 1
ATOM 767 O O . LEU A 1 99 ? -15.334 15.585 9.379 1.00 51.31 99 LEU A O 1
ATOM 771 N N . LEU A 1 100 ? -15.205 14.883 11.498 1.00 54.81 100 LEU A N 1
ATOM 772 C CA . LEU A 1 100 ? -14.299 15.932 11.970 1.00 54.81 100 LEU A CA 1
ATOM 773 C C . LEU A 1 100 ? -12.995 15.408 12.588 1.00 54.81 100 LEU A C 1
ATOM 775 O O . LEU A 1 100 ? -12.260 16.223 13.139 1.00 54.81 100 LEU A O 1
ATOM 779 N N . ASP A 1 101 ? -12.706 14.107 12.487 1.00 50.03 101 ASP A N 1
ATOM 780 C CA . ASP A 1 101 ? -11.447 13.511 12.968 1.00 50.03 101 ASP A CA 1
ATOM 781 C C . ASP A 1 101 ? -10.696 12.798 11.831 1.00 50.03 101 ASP A C 1
ATOM 783 O O . ASP A 1 101 ? -11.327 11.960 11.140 1.00 50.03 101 ASP A O 1
#

Secondary structure (DSSP, 8-state):
------------HHHHHHHHHHHHHSS----SHHHHHHHHHHHHHHHHHHHHHSSHHHHHT-----HHHHHHHHHHHHHHHHHHHS-S-TTS-TT---TT-

Foldseek 3Di:
DDDPPDDPDDPDVVVVVQVVCCVVLVNDPLPDPLVVVLVVLVVVLVVLVVCVVDCNCVVVVHDPDDPVRSVVVNVVSVVVSVCSSDPPDPDDDSPDDDPPD

Radius of gyration: 22.15 Å; chains: 1; bounding box: 36×56×72 Å

pLDDT: mean 70.41, std 15.63, range [39.88, 91.25]

Sequence (101 aa):
MSEVKAQPAGVDLEELEQLVAEADTGGRHPAGTVGRILLWVAVAWSLFQLWYASPLPFVFGFGILNDTEARAIHLGFALFLTFLAYPALRSSPRDHVPLLD